Protein AF-A0A8T3WE90-F1 (afdb_monomer_lite)

pLDDT: mean 73.4, std 13.54, range [44.59, 90.19]

Sequence (67 aa):
MKYLLTKGEISELINDSGGGLSGEVYLVKHKDKKYILRKCKNIQRAKKYEFVSSKFEKYGFLPKFLG

Foldseek 3Di:
DVCQVVPWDWDADDDPPPQPPARGWIWTDDPNDTDIDGHHPDPVRVVVVVVVQVVCVVVVNHDDDDD

Radius of gyration: 12.38 Å; chains: 1; bounding box: 25×2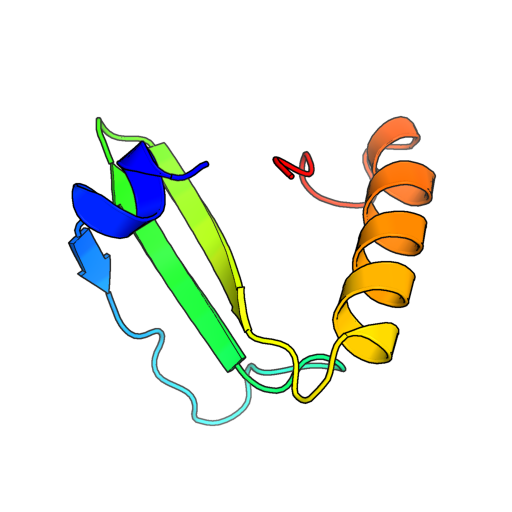9×28 Å

Secondary structure (DSSP, 8-state):
-HHHHHHSEEEEPP-SS--GGGEEEEEEEETTEEEEEEEESSHHHHHHHHHHHHHHHTTTSSPPP--

Structure (mmCIF, N/CA/C/O backbone):
data_AF-A0A8T3WE90-F1
#
_entry.id   AF-A0A8T3WE90-F1
#
loop_
_atom_site.group_PDB
_atom_site.id
_atom_site.type_symbol
_atom_site.label_atom_id
_atom_site.label_alt_id
_atom_site.label_comp_id
_atom_site.label_asym_id
_atom_site.label_entity_id
_atom_site.label_seq_id
_atom_site.pdbx_PDB_ins_code
_atom_site.Cartn_x
_atom_site.Cartn_y
_atom_site.Cartn_z
_atom_site.occupancy
_atom_site.B_iso_or_equiv
_atom_site.auth_seq_id
_atom_site.auth_comp_id
_atom_site.auth_asym_id
_atom_site.auth_atom_id
_atom_site.pdbx_PDB_model_num
ATOM 1 N N . MET A 1 1 ? 3.840 -0.762 10.301 1.00 57.28 1 MET A N 1
ATOM 2 C CA . MET A 1 1 ? 3.249 -1.757 9.375 1.00 57.28 1 MET A CA 1
ATOM 3 C C . MET A 1 1 ? 3.583 -3.233 9.659 1.00 57.28 1 MET A C 1
ATOM 5 O O . MET A 1 1 ? 2.772 -4.088 9.326 1.00 57.28 1 MET A O 1
ATOM 9 N N . LYS A 1 2 ? 4.709 -3.563 10.323 1.00 54.47 2 LYS A N 1
ATOM 10 C CA . LYS A 1 2 ? 5.169 -4.957 10.548 1.00 54.47 2 LYS A CA 1
ATOM 11 C C . LYS A 1 2 ? 4.132 -5.890 11.208 1.00 54.47 2 LYS A C 1
ATOM 13 O O . LYS A 1 2 ? 4.043 -7.041 10.816 1.00 54.47 2 LYS A O 1
ATOM 18 N N . TYR A 1 3 ? 3.318 -5.389 12.145 1.00 57.34 3 TYR A N 1
ATOM 19 C CA . TYR A 1 3 ? 2.267 -6.170 12.823 1.00 57.34 3 TYR A CA 1
ATOM 20 C C . TYR A 1 3 ? 1.023 -6.456 11.964 1.00 57.34 3 TYR A C 1
ATOM 22 O O . TYR A 1 3 ? 0.369 -7.471 12.172 1.00 57.34 3 TYR A O 1
ATOM 30 N N . LEU A 1 4 ? 0.688 -5.581 11.009 1.00 59.31 4 LEU A N 1
ATOM 31 C CA . LEU A 1 4 ? -0.452 -5.774 10.099 1.00 59.31 4 LEU A CA 1
ATOM 32 C C . LEU A 1 4 ? -0.148 -6.853 9.060 1.00 59.31 4 LEU A C 1
ATOM 34 O O . LEU A 1 4 ? -1.012 -7.659 8.744 1.00 59.31 4 LEU A O 1
ATOM 38 N N . LEU A 1 5 ? 1.094 -6.887 8.577 1.00 61.94 5 LEU A N 1
ATOM 39 C CA . LEU A 1 5 ? 1.558 -7.891 7.620 1.00 61.94 5 LEU A CA 1
ATOM 40 C C . LEU A 1 5 ? 1.749 -9.276 8.255 1.00 61.94 5 LEU A C 1
ATOM 42 O O . LEU A 1 5 ? 1.697 -10.267 7.542 1.00 61.94 5 LEU A O 1
ATOM 46 N N . THR A 1 6 ? 1.972 -9.355 9.572 1.00 61.09 6 THR A N 1
ATOM 47 C CA . THR A 1 6 ? 2.160 -10.631 10.286 1.00 61.09 6 THR A CA 1
ATOM 48 C C . THR A 1 6 ? 0.905 -11.161 10.972 1.00 61.09 6 THR A C 1
ATOM 50 O O . THR A 1 6 ? 0.796 -12.368 11.148 1.00 61.09 6 THR A O 1
ATOM 53 N N . LYS A 1 7 ? -0.027 -10.292 11.393 1.00 61.81 7 LYS A N 1
ATOM 54 C CA . LYS A 1 7 ? -1.252 -10.681 12.124 1.00 61.81 7 LYS A CA 1
ATOM 55 C C . LYS A 1 7 ? -2.557 -10.389 11.378 1.00 61.81 7 LYS A C 1
ATOM 57 O O . LYS A 1 7 ? -3.628 -10.663 11.915 1.00 61.81 7 LYS A O 1
ATOM 62 N N . GLY A 1 8 ? -2.499 -9.739 10.219 1.00 61.44 8 GLY A N 1
ATOM 63 C CA . GLY A 1 8 ? -3.672 -9.511 9.381 1.00 61.44 8 GLY A CA 1
ATOM 64 C C . GLY A 1 8 ? -4.028 -10.771 8.603 1.00 61.44 8 GLY A C 1
ATOM 65 O O . GLY A 1 8 ? -3.140 -11.493 8.157 1.00 61.44 8 GLY A O 1
ATOM 66 N N . GLU A 1 9 ? -5.321 -11.015 8.415 1.00 69.06 9 GLU A N 1
ATOM 67 C CA . GLU A 1 9 ? -5.764 -12.015 7.450 1.00 69.06 9 GLU A CA 1
ATOM 68 C C . GLU A 1 9 ? -5.565 -11.413 6.054 1.00 69.06 9 GLU A C 1
ATOM 70 O O . GLU A 1 9 ? -6.201 -10.414 5.690 1.00 69.06 9 GLU A O 1
ATOM 75 N N . ILE A 1 10 ? -4.601 -11.958 5.310 1.00 67.19 10 ILE A N 1
ATOM 76 C CA . ILE A 1 10 ? -4.330 -11.554 3.932 1.00 67.19 10 ILE A CA 1
ATOM 77 C C . ILE A 1 10 ? -5.294 -12.339 3.050 1.00 67.19 10 ILE A C 1
ATOM 79 O O . ILE A 1 10 ? -5.068 -13.509 2.761 1.00 67.19 10 ILE A O 1
ATOM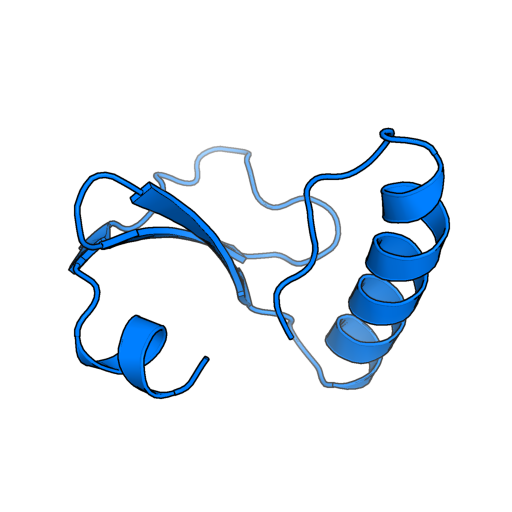 83 N N . SER A 1 11 ? -6.376 -11.690 2.629 1.00 60.91 11 SER A N 1
ATOM 84 C CA . SER A 1 11 ? -7.227 -12.223 1.568 1.00 60.91 11 SER A CA 1
ATOM 85 C C . SER A 1 11 ? -6.637 -11.819 0.220 1.00 60.91 11 SER A C 1
ATOM 87 O O . SER A 1 11 ? -6.446 -10.628 -0.055 1.00 60.91 11 SER A O 1
ATOM 89 N N . GLU A 1 12 ? -6.321 -12.808 -0.611 1.00 57.16 12 GLU A N 1
ATOM 90 C CA . GLU A 1 12 ? -5.901 -12.579 -1.988 1.00 57.16 12 GLU A CA 1
ATOM 91 C C . GLU A 1 12 ? -7.046 -11.892 -2.744 1.00 57.16 12 GLU A C 1
ATOM 93 O O . GLU A 1 12 ? -8.191 -12.350 -2.723 1.00 57.16 12 GLU A O 1
ATOM 98 N N . LEU A 1 13 ? -6.772 -10.730 -3.341 1.00 55.66 13 LEU A N 1
ATOM 99 C CA . LEU A 1 13 ? -7.747 -10.091 -4.216 1.00 55.66 13 LEU A CA 1
ATOM 100 C C . LEU A 1 13 ? -7.653 -10.782 -5.570 1.00 55.66 13 LEU A C 1
ATOM 102 O O . LEU A 1 13 ? -6.616 -10.741 -6.228 1.00 55.66 13 LEU A O 1
ATOM 106 N N . ILE A 1 14 ? -8.767 -11.405 -5.942 1.00 49.69 14 ILE A N 1
ATOM 107 C CA . ILE A 1 14 ? -9.020 -12.039 -7.233 1.00 49.69 14 ILE A CA 1
ATOM 108 C C . ILE A 1 14 ? -8.567 -11.087 -8.341 1.00 49.69 14 ILE A C 1
ATOM 110 O O . ILE A 1 14 ? -9.059 -9.960 -8.449 1.00 49.69 14 ILE A O 1
ATOM 114 N N . ASN A 1 15 ? -7.603 -11.529 -9.142 1.00 44.59 15 ASN A N 1
ATOM 115 C CA . ASN A 1 15 ? -7.039 -10.729 -10.211 1.00 44.59 15 ASN A CA 1
ATOM 116 C C . ASN A 1 15 ? -7.473 -11.302 -11.557 1.00 44.59 15 ASN A C 1
ATOM 118 O O . ASN A 1 15 ? -6.777 -12.148 -12.101 1.00 44.59 15 ASN A O 1
ATOM 122 N N . ASP A 1 16 ? -8.579 -10.795 -12.102 1.00 46.47 16 ASP A N 1
ATOM 123 C CA . ASP A 1 16 ? -8.839 -10.926 -13.542 1.00 46.47 16 ASP A CA 1
ATOM 124 C C . ASP A 1 16 ? -8.471 -9.649 -14.315 1.00 46.47 16 ASP A C 1
ATOM 126 O O . ASP A 1 16 ? -8.310 -9.700 -15.531 1.00 46.47 16 ASP A O 1
ATOM 130 N N . SER A 1 17 ? -8.284 -8.486 -13.664 1.00 48.09 17 SER A N 1
ATOM 131 C CA . SER A 1 17 ? -7.928 -7.221 -14.357 1.00 48.09 17 SER A CA 1
ATOM 132 C C . SER A 1 17 ? -7.378 -6.081 -13.460 1.00 48.09 17 SER A C 1
ATOM 134 O O . SER A 1 17 ? -7.279 -4.936 -13.900 1.00 48.09 17 SER A O 1
ATOM 136 N N . GLY A 1 18 ? -7.045 -6.317 -12.186 1.00 49.38 18 GLY A N 1
ATOM 137 C CA . GLY A 1 18 ? -7.063 -5.280 -11.136 1.00 49.38 18 GLY A CA 1
ATOM 138 C C . GLY A 1 18 ? -5.717 -4.848 -10.537 1.00 49.38 18 GLY A C 1
ATOM 139 O O . GLY A 1 18 ? -5.648 -4.602 -9.337 1.00 49.38 18 GLY A O 1
ATOM 140 N N . GLY A 1 19 ? -4.631 -4.769 -11.315 1.00 51.88 19 GLY A N 1
ATOM 141 C CA . GLY A 1 19 ? -3.275 -4.529 -10.779 1.00 51.88 19 GLY A CA 1
ATOM 142 C C . GLY A 1 19 ? -2.668 -3.133 -10.985 1.00 51.88 19 GLY A C 1
ATOM 143 O O . GLY A 1 19 ? -1.667 -2.809 -10.337 1.00 51.88 19 GLY A O 1
ATOM 144 N N . GLY A 1 20 ? -3.228 -2.300 -11.872 1.00 58.66 20 GLY A N 1
ATOM 145 C CA . GLY A 1 20 ? -2.665 -0.989 -12.240 1.00 58.66 20 GLY A CA 1
ATOM 146 C C . GLY A 1 20 ? -1.133 -0.977 -12.454 1.00 58.66 20 GLY A C 1
ATOM 147 O O . GLY A 1 20 ? -0.513 -1.981 -12.790 1.00 58.66 20 GLY A O 1
ATOM 148 N N . LEU A 1 21 ? -0.487 0.170 -12.211 1.00 53.16 21 LEU A N 1
ATOM 149 C CA . LEU A 1 21 ? 0.968 0.383 -12.370 1.00 53.16 21 LEU A CA 1
ATOM 150 C C . LEU A 1 21 ? 1.876 -0.483 -11.456 1.00 53.16 21 LEU A C 1
ATOM 152 O O . LEU A 1 21 ? 3.092 -0.538 -11.681 1.00 53.16 21 LEU A O 1
ATOM 156 N N . SER A 1 22 ? 1.331 -1.136 -10.420 1.00 55.66 22 SER A N 1
ATOM 157 C CA . SER A 1 22 ? 2.101 -1.847 -9.382 1.00 55.66 22 SER A CA 1
ATOM 158 C C . SER A 1 22 ? 2.126 -3.371 -9.533 1.00 55.66 22 SER A C 1
ATOM 160 O O . SER A 1 22 ? 3.114 -3.972 -9.122 1.00 55.66 22 SER A O 1
ATOM 162 N N . GLY A 1 23 ? 1.125 -3.976 -10.182 1.00 57.56 23 GLY A N 1
ATOM 163 C CA . GLY A 1 23 ? 1.117 -5.396 -10.559 1.00 57.56 23 GLY A CA 1
ATOM 164 C C . GLY A 1 23 ? 0.359 -6.324 -9.609 1.00 57.56 23 GLY A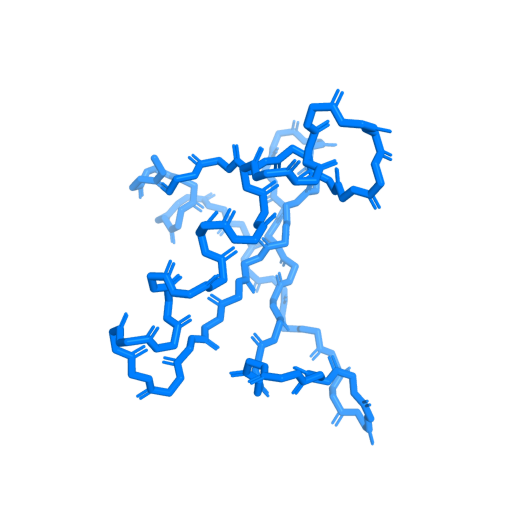 C 1
ATOM 165 O O . GLY A 1 23 ? -0.308 -7.227 -10.093 1.00 57.56 23 GLY A O 1
ATOM 166 N N . GLU A 1 24 ? 0.370 -6.089 -8.295 1.00 61.00 24 GLU A N 1
ATOM 167 C CA . GLU A 1 24 ? -0.361 -6.935 -7.336 1.00 61.00 24 GLU A CA 1
ATOM 168 C C . GLU A 1 24 ? -0.955 -6.082 -6.203 1.00 61.00 24 GLU A C 1
ATOM 170 O O . GLU A 1 24 ? -0.277 -5.225 -5.620 1.00 61.00 24 GLU A O 1
ATOM 175 N N . VAL A 1 25 ? -2.234 -6.308 -5.900 1.00 69.25 25 VAL A N 1
ATOM 176 C CA . VAL A 1 25 ? -2.985 -5.628 -4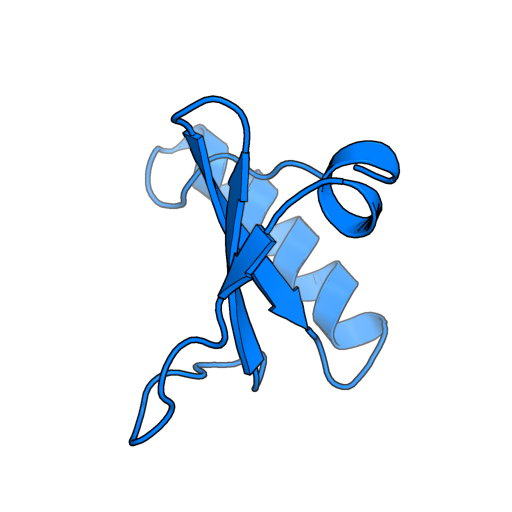.840 1.00 69.25 25 VAL A CA 1
ATOM 177 C C . VAL A 1 25 ? -3.609 -6.703 -3.959 1.00 69.25 25 VAL A C 1
ATOM 179 O O . VAL A 1 25 ? -4.275 -7.585 -4.475 1.00 69.25 25 VAL A O 1
ATOM 182 N N . TYR A 1 26 ? -3.410 -6.629 -2.648 1.00 72.81 26 TYR A N 1
ATOM 183 C CA . TYR A 1 26 ? -3.971 -7.554 -1.663 1.00 72.81 26 TYR A CA 1
ATOM 184 C C . TYR A 1 26 ? -4.854 -6.787 -0.684 1.00 72.81 26 TYR A C 1
ATOM 186 O O . TYR A 1 26 ? -4.530 -5.661 -0.292 1.00 72.81 26 TYR A O 1
ATOM 194 N N . LEU A 1 27 ? -5.958 -7.404 -0.264 1.00 76.94 27 LEU A N 1
ATOM 195 C CA . LEU A 1 27 ? -6.807 -6.863 0.787 1.00 76.94 27 LEU A CA 1
ATOM 196 C C . LEU A 1 27 ? -6.396 -7.502 2.109 1.00 76.94 27 LEU A C 1
ATOM 198 O O . LEU A 1 27 ? -6.534 -8.708 2.294 1.00 76.94 27 LEU A O 1
ATOM 202 N N . VAL A 1 28 ? -5.925 -6.687 3.045 1.00 80.00 28 VAL A N 1
ATOM 203 C CA . VAL A 1 28 ? -5.604 -7.133 4.401 1.00 80.00 28 VAL A CA 1
ATOM 204 C C . VAL A 1 28 ? -6.725 -6.686 5.329 1.00 80.00 28 VAL A C 1
ATOM 206 O O . VAL A 1 28 ? -7.060 -5.500 5.375 1.00 80.00 28 VAL A O 1
ATOM 209 N N . LYS A 1 29 ? -7.320 -7.621 6.072 1.00 79.25 29 LYS A N 1
ATOM 210 C CA . LYS A 1 29 ? -8.335 -7.321 7.091 1.00 79.25 29 LYS A CA 1
ATOM 211 C C . LYS A 1 29 ? -7.722 -7.457 8.481 1.00 79.25 29 LYS A C 1
ATOM 213 O O . LYS A 1 29 ? -7.071 -8.452 8.792 1.00 79.25 29 LYS A O 1
ATOM 218 N N . HIS A 1 30 ? -7.917 -6.449 9.328 1.00 79.75 30 HIS A N 1
ATOM 219 C CA . HIS A 1 30 ? -7.474 -6.495 10.721 1.00 79.75 30 HIS A CA 1
ATOM 220 C C . HIS A 1 30 ? -8.340 -5.590 11.601 1.00 79.75 30 HIS A C 1
ATOM 222 O O . HIS A 1 30 ? -8.451 -4.399 11.314 1.00 79.75 30 HIS A O 1
ATOM 228 N N . LYS A 1 31 ? -8.902 -6.137 12.693 1.00 78.56 31 LYS A N 1
ATOM 229 C CA . LYS A 1 31 ? -9.714 -5.396 13.684 1.00 78.56 31 LYS A CA 1
ATOM 230 C C . LYS A 1 31 ? -10.780 -4.505 13.025 1.00 78.56 31 LYS A C 1
ATOM 232 O O . LYS A 1 31 ? -10.760 -3.287 13.192 1.00 78.56 31 LYS A O 1
ATOM 237 N N . ASP A 1 32 ? -11.611 -5.115 12.179 1.00 80.81 32 ASP A N 1
ATOM 238 C CA . ASP A 1 32 ? -12.692 -4.478 11.402 1.00 80.81 32 ASP A CA 1
ATOM 239 C C . ASP A 1 32 ? -12.263 -3.403 10.392 1.00 80.81 32 ASP A C 1
ATOM 241 O O . ASP A 1 32 ? -13.093 -2.804 9.707 1.00 80.81 32 ASP A O 1
ATOM 245 N N . LYS A 1 33 ? -10.956 -3.186 10.223 1.00 81.38 33 LYS A N 1
ATOM 246 C CA . LYS A 1 33 ? -10.402 -2.282 9.217 1.00 81.38 33 LYS A CA 1
ATOM 247 C C . LYS A 1 33 ? -9.904 -3.065 8.010 1.00 81.38 33 LYS A C 1
ATOM 249 O O . LYS A 1 33 ? -9.318 -4.143 8.130 1.00 81.38 33 LYS A O 1
ATOM 254 N N . LYS A 1 34 ? -10.141 -2.489 6.833 1.00 82.81 34 LYS A N 1
ATOM 255 C CA . LYS A 1 34 ? -9.675 -2.990 5.539 1.00 82.81 34 LYS A CA 1
ATOM 256 C C . LYS A 1 34 ? -8.485 -2.157 5.081 1.00 82.81 34 LYS A C 1
ATOM 258 O O . LYS A 1 34 ? -8.536 -0.930 5.115 1.00 82.81 34 LYS A O 1
ATOM 263 N N . TYR A 1 35 ? -7.438 -2.832 4.636 1.00 83.12 35 TYR A N 1
ATOM 264 C CA . TYR A 1 35 ? -6.196 -2.233 4.175 1.00 83.12 35 TYR A CA 1
ATOM 265 C C . TYR A 1 35 ? -5.863 -2.749 2.785 1.00 83.12 35 TYR A C 1
ATOM 267 O O . TYR A 1 35 ? -6.105 -3.913 2.473 1.00 83.12 35 TYR A O 1
ATOM 275 N N . ILE A 1 36 ? -5.272 -1.887 1.965 1.00 81.00 36 ILE A N 1
ATOM 276 C CA . ILE A 1 36 ? -4.782 -2.261 0.644 1.00 81.00 36 ILE A CA 1
ATOM 277 C C . ILE A 1 36 ? -3.266 -2.385 0.728 1.00 81.00 36 ILE A C 1
ATOM 279 O O . ILE A 1 36 ? -2.568 -1.397 0.948 1.00 81.00 36 ILE A O 1
ATOM 283 N N . LEU A 1 37 ? -2.763 -3.599 0.539 1.00 80.19 37 LEU A N 1
ATOM 284 C CA . LEU A 1 37 ? -1.342 -3.868 0.402 1.00 80.19 37 LEU A CA 1
ATOM 285 C C . LEU A 1 37 ? -0.998 -3.936 -1.083 1.00 80.19 37 LEU A C 1
ATOM 287 O O . LEU A 1 37 ? -1.575 -4.723 -1.824 1.00 80.19 37 LEU A O 1
ATOM 291 N N . ARG A 1 38 ? -0.041 -3.123 -1.527 1.00 79.50 38 ARG A N 1
ATOM 292 C CA . ARG A 1 38 ? 0.455 -3.159 -2.906 1.00 79.50 38 ARG A CA 1
ATOM 293 C C . ARG A 1 38 ? 1.861 -3.717 -2.928 1.00 79.50 38 ARG A C 1
ATOM 295 O O . ARG A 1 38 ? 2.766 -3.131 -2.335 1.00 79.50 38 ARG A O 1
ATOM 302 N N . LYS A 1 39 ? 2.054 -4.814 -3.651 1.00 76.44 39 LYS A N 1
ATOM 303 C CA . LYS A 1 39 ? 3.387 -5.361 -3.892 1.00 76.44 39 LYS A CA 1
ATOM 304 C C . LYS A 1 39 ? 3.911 -4.777 -5.196 1.00 76.44 39 LYS A C 1
ATOM 306 O O . LYS A 1 39 ? 3.219 -4.747 -6.208 1.00 76.44 39 LYS A O 1
ATOM 311 N N . CYS A 1 40 ? 5.118 -4.225 -5.140 1.00 76.56 40 CYS A N 1
ATOM 312 C CA . CYS A 1 40 ? 5.762 -3.586 -6.281 1.00 76.56 40 CYS A CA 1
ATOM 313 C C . CYS A 1 40 ? 6.871 -4.486 -6.823 1.00 76.56 40 CYS A C 1
ATOM 315 O O . CYS A 1 40 ? 7.641 -5.049 -6.049 1.00 76.56 40 CYS A O 1
ATOM 317 N N . LYS A 1 41 ? 7.016 -4.540 -8.153 1.00 76.44 41 LYS A N 1
ATOM 318 C CA . LYS A 1 41 ? 8.075 -5.315 -8.830 1.00 76.44 41 LYS A CA 1
ATOM 319 C C . LYS A 1 41 ? 9.495 -4.952 -8.370 1.00 76.44 41 LYS A C 1
ATOM 321 O O . LYS A 1 41 ? 10.379 -5.798 -8.388 1.00 76.44 41 LYS A O 1
ATOM 326 N N . ASN A 1 42 ? 9.738 -3.690 -8.015 1.00 82.19 42 ASN A N 1
ATOM 327 C CA . ASN A 1 42 ? 11.038 -3.227 -7.534 1.00 82.19 42 ASN A CA 1
ATOM 328 C C . ASN A 1 42 ? 10.903 -2.028 -6.578 1.00 82.19 42 ASN A C 1
ATOM 330 O O . ASN A 1 42 ? 9.844 -1.399 -6.477 1.00 82.19 42 ASN A O 1
ATOM 334 N N . ILE A 1 43 ? 12.006 -1.700 -5.898 1.00 85.12 43 ILE A N 1
ATOM 335 C CA . ILE A 1 43 ? 12.063 -0.623 -4.899 1.00 85.12 43 ILE A CA 1
ATOM 336 C C . ILE A 1 43 ? 11.827 0.772 -5.500 1.00 85.12 43 ILE A C 1
ATOM 338 O O . ILE A 1 43 ? 11.226 1.626 -4.857 1.00 85.12 43 ILE A O 1
ATOM 342 N N . GLN A 1 44 ? 12.243 1.008 -6.749 1.00 87.31 44 GLN A N 1
ATOM 343 C CA . GLN A 1 44 ? 12.011 2.275 -7.461 1.00 87.31 44 GLN A CA 1
ATOM 344 C C . GLN A 1 44 ? 10.504 2.496 -7.699 1.00 87.31 44 GLN A C 1
ATOM 346 O O . GLN A 1 44 ? 9.983 3.582 -7.452 1.00 87.31 44 GLN A O 1
ATOM 351 N N . ARG A 1 45 ? 9.814 1.412 -8.084 1.00 82.25 45 ARG A N 1
ATOM 352 C CA . ARG A 1 45 ? 8.369 1.140 -8.012 1.00 82.25 45 ARG A CA 1
ATOM 353 C C . ARG A 1 45 ? 7.727 1.725 -6.760 1.00 82.25 45 ARG A C 1
ATOM 355 O O . ARG A 1 45 ? 6.919 2.653 -6.812 1.00 82.25 45 ARG A O 1
ATOM 362 N N . ALA A 1 46 ? 8.138 1.141 -5.639 1.00 83.94 46 ALA A N 1
ATOM 363 C CA . ALA A 1 46 ? 7.605 1.441 -4.320 1.00 83.94 46 ALA A CA 1
ATOM 364 C C . ALA A 1 46 ? 7.816 2.914 -3.949 1.00 83.94 46 ALA A C 1
ATOM 366 O O . ALA A 1 46 ? 6.848 3.594 -3.630 1.00 83.94 46 ALA A O 1
ATOM 367 N N . LYS A 1 47 ? 9.038 3.440 -4.115 1.00 87.06 47 LYS A N 1
ATOM 368 C CA . LYS A 1 47 ? 9.362 4.847 -3.820 1.00 87.06 47 LYS A CA 1
ATOM 369 C C . LYS A 1 47 ? 8.554 5.836 -4.663 1.00 87.06 47 LYS A C 1
ATOM 371 O O . LYS A 1 47 ? 8.091 6.854 -4.157 1.00 87.06 47 LYS A O 1
ATOM 376 N N . LYS A 1 48 ? 8.352 5.547 -5.955 1.00 87.06 48 LYS A N 1
ATOM 377 C CA . LYS A 1 48 ? 7.512 6.387 -6.824 1.00 87.06 48 LYS A CA 1
ATOM 378 C C . LYS A 1 48 ? 6.056 6.379 -6.355 1.00 87.06 48 LYS A C 1
ATOM 380 O O . LYS A 1 48 ? 5.421 7.430 -6.340 1.00 87.06 48 LYS A O 1
ATOM 385 N N . TYR A 1 49 ? 5.531 5.213 -5.982 1.00 84.31 49 TYR A N 1
ATOM 386 C CA . TYR A 1 49 ? 4.162 5.089 -5.483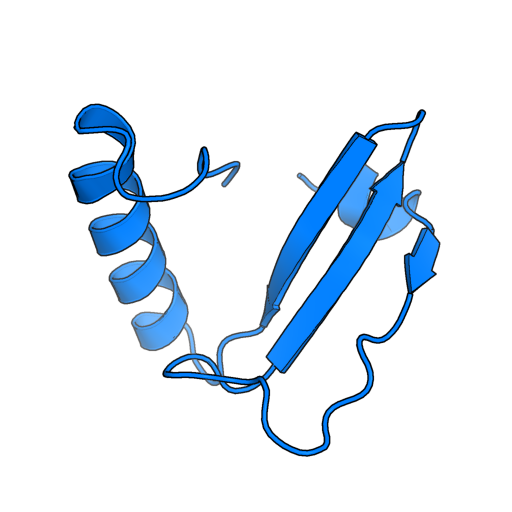 1.00 84.31 49 TYR A CA 1
ATOM 387 C C . TYR A 1 49 ? 3.975 5.785 -4.130 1.00 84.31 49 TYR A C 1
ATOM 389 O O . TYR A 1 49 ? 2.973 6.467 -3.943 1.00 84.31 49 TYR A O 1
ATOM 397 N N . GLU A 1 50 ? 4.942 5.657 -3.222 1.00 87.38 50 GLU A N 1
ATOM 398 C CA . GLU A 1 50 ? 4.993 6.376 -1.947 1.00 87.38 50 GLU A CA 1
ATOM 399 C C . GLU A 1 50 ? 4.931 7.890 -2.176 1.00 87.38 50 GLU A C 1
ATOM 401 O O . GLU A 1 50 ? 4.020 8.548 -1.681 1.00 87.38 50 GLU A O 1
ATOM 406 N N . PHE A 1 51 ? 5.804 8.429 -3.037 1.00 89.31 51 PHE A N 1
ATOM 407 C CA . PHE A 1 51 ? 5.812 9.855 -3.369 1.00 89.31 51 PHE A CA 1
ATOM 408 C C . PHE A 1 51 ? 4.465 10.346 -3.921 1.00 89.31 51 PHE A C 1
ATOM 410 O O . PHE A 1 51 ? 3.948 11.381 -3.497 1.00 89.31 51 PHE A O 1
ATOM 417 N N . VAL A 1 52 ? 3.883 9.605 -4.870 1.00 87.69 52 VAL A N 1
ATOM 418 C CA . VAL A 1 52 ? 2.571 9.930 -5.446 1.00 87.69 52 VAL A CA 1
ATOM 419 C C . VAL A 1 52 ? 1.491 9.864 -4.363 1.00 87.69 52 VAL A C 1
ATOM 421 O O . VAL A 1 52 ? 0.726 10.812 -4.213 1.00 87.69 52 VAL A O 1
ATOM 424 N N . SER A 1 53 ? 1.462 8.799 -3.565 1.00 87.50 53 SER A N 1
ATOM 425 C CA . SER A 1 53 ? 0.457 8.610 -2.515 1.00 87.50 53 SER A CA 1
ATOM 426 C C . SER A 1 53 ? 0.486 9.752 -1.509 1.00 87.50 53 SER A C 1
ATOM 428 O O . SER A 1 53 ? -0.538 10.396 -1.313 1.00 87.50 53 SER A O 1
ATOM 430 N N . SER A 1 54 ? 1.658 10.108 -0.978 1.00 86.44 54 SER A N 1
ATOM 431 C CA . SER A 1 54 ? 1.791 11.227 -0.039 1.00 86.44 54 SER A CA 1
ATOM 432 C C . SER A 1 54 ? 1.420 12.577 -0.663 1.00 86.44 54 SER A C 1
ATOM 434 O O . SER A 1 54 ? 0.803 13.420 -0.012 1.00 86.44 54 SER A O 1
ATOM 436 N N . LYS A 1 55 ? 1.760 12.804 -1.941 1.00 88.94 55 LYS A N 1
ATOM 437 C CA . LYS A 1 55 ? 1.453 14.068 -2.630 1.00 88.94 55 LYS A CA 1
ATOM 438 C C . LYS A 1 55 ? -0.041 14.253 -2.900 1.00 88.94 55 LYS A C 1
ATOM 440 O O . LYS A 1 55 ? -0.494 15.395 -2.903 1.00 88.94 55 LYS A O 1
ATOM 445 N N . PHE A 1 56 ? -0.781 13.176 -3.153 1.00 86.94 56 PHE A N 1
ATOM 446 C CA . PHE A 1 56 ? -2.212 13.227 -3.472 1.00 86.94 56 PHE A CA 1
ATOM 447 C C . PHE A 1 56 ? -3.125 12.941 -2.270 1.00 86.94 56 PHE A C 1
ATOM 449 O O . PHE A 1 56 ? -4.275 13.379 -2.285 1.00 86.94 56 PHE A O 1
ATOM 456 N N . GLU A 1 57 ? -2.620 12.300 -1.209 1.00 87.00 57 GLU A N 1
ATOM 457 C CA . GLU A 1 57 ? -3.330 12.117 0.067 1.00 87.00 57 GLU A CA 1
ATOM 458 C C . GLU A 1 57 ? -3.769 13.464 0.652 1.00 87.00 57 GLU A C 1
ATOM 460 O O . GLU A 1 57 ? -4.924 13.623 1.039 1.00 87.00 57 GLU A O 1
ATOM 465 N N . LYS A 1 58 ? -2.887 14.474 0.633 1.00 86.75 58 LYS A N 1
ATOM 466 C CA . LYS A 1 58 ? -3.201 15.820 1.149 1.00 86.75 58 LYS A CA 1
ATOM 467 C C . LYS A 1 58 ? -4.345 16.530 0.414 1.00 86.75 58 LYS A C 1
ATOM 469 O O . LYS A 1 58 ? -4.884 17.497 0.938 1.00 86.75 58 LYS A O 1
ATOM 474 N N . TYR A 1 59 ? -4.696 16.076 -0.789 1.00 90.19 59 TYR A N 1
ATOM 475 C CA . TYR A 1 59 ? -5.818 16.601 -1.572 1.00 90.19 59 TYR A CA 1
ATOM 476 C C . TYR A 1 59 ? -7.069 15.713 -1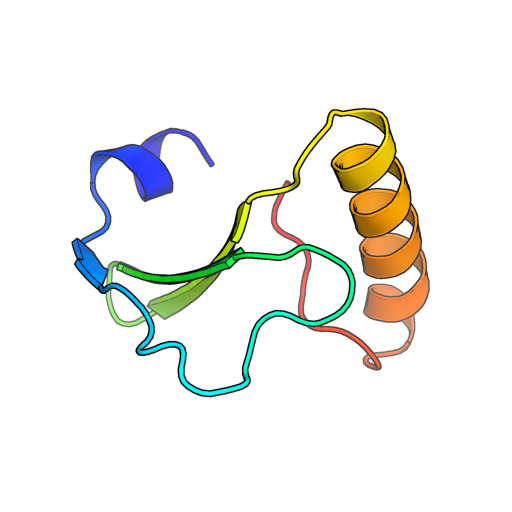.479 1.00 90.19 59 TYR A C 1
ATOM 478 O O . TYR A 1 59 ? -8.041 15.966 -2.181 1.00 90.19 59 TYR A O 1
ATOM 486 N N . GLY A 1 60 ? -7.042 14.643 -0.674 1.00 85.50 60 GLY A N 1
ATOM 487 C CA . GLY A 1 60 ? -8.131 13.666 -0.586 1.00 85.50 60 GLY A CA 1
ATOM 488 C C . GLY A 1 60 ? -8.333 12.830 -1.855 1.00 85.50 60 GLY A C 1
ATOM 489 O O . GLY A 1 60 ? -9.319 12.108 -1.958 1.00 85.50 60 GLY A O 1
ATOM 490 N N . PHE A 1 61 ? -7.416 12.914 -2.826 1.00 85.31 61 PHE A N 1
ATOM 491 C CA . PHE A 1 61 ? -7.542 12.228 -4.114 1.00 85.31 61 PHE A CA 1
ATOM 492 C C . PHE A 1 61 ? -7.129 10.752 -4.035 1.00 85.31 61 PHE A C 1
ATOM 494 O O . PHE A 1 61 ? -7.653 9.917 -4.769 1.00 85.31 61 PHE A O 1
ATOM 501 N N . LEU A 1 62 ? -6.192 10.421 -3.139 1.00 83.31 62 LEU A N 1
ATOM 502 C CA . LEU A 1 62 ? -5.777 9.046 -2.859 1.00 83.31 62 LEU A CA 1
ATOM 503 C C . LEU A 1 62 ? -6.056 8.665 -1.398 1.00 83.31 62 LEU A C 1
ATOM 505 O O . LEU A 1 62 ? -6.062 9.540 -0.530 1.00 83.31 62 LEU A O 1
ATOM 509 N N . PRO A 1 63 ? -6.256 7.363 -1.108 1.00 83.06 63 PRO A N 1
ATOM 510 C CA . PRO A 1 63 ? -6.384 6.874 0.259 1.00 83.06 63 PRO A CA 1
ATOM 511 C C . PRO A 1 63 ? -5.159 7.215 1.108 1.00 83.06 63 PRO A C 1
ATOM 513 O O . PRO A 1 63 ? -4.043 7.301 0.593 1.00 83.06 63 PRO A O 1
ATOM 516 N N . LYS A 1 64 ? -5.372 7.304 2.424 1.00 86.31 64 LYS A N 1
ATOM 517 C CA . LYS A 1 64 ? -4.303 7.491 3.406 1.00 86.31 64 LYS A CA 1
ATOM 518 C C . LYS A 1 64 ? -3.196 6.452 3.229 1.00 86.31 64 LYS A C 1
ATOM 520 O O . LYS A 1 64 ? -3.455 5.247 3.308 1.00 86.31 64 LYS A O 1
ATOM 525 N N . PHE A 1 65 ? -1.970 6.921 3.033 1.00 85.44 65 PHE A N 1
ATOM 526 C CA . PHE A 1 65 ? -0.798 6.066 2.937 1.00 85.44 65 PHE A CA 1
ATOM 527 C C . PHE A 1 65 ? -0.300 5.690 4.341 1.00 85.44 65 PHE A C 1
ATOM 529 O O . PHE A 1 65 ? -0.296 6.514 5.254 1.00 85.44 65 PHE A O 1
ATOM 536 N N . LEU A 1 66 ? 0.074 4.422 4.543 1.00 82.75 66 LEU A N 1
ATOM 537 C CA . LEU A 1 66 ? 0.397 3.883 5.875 1.00 82.75 66 LEU A CA 1
ATOM 538 C C . LEU A 1 66 ? 1.872 3.512 6.091 1.00 82.75 66 LEU A C 1
ATOM 540 O O . LEU A 1 66 ? 2.217 3.168 7.224 1.00 82.75 66 LEU A O 1
ATOM 544 N N . GLY A 1 67 ? 2.721 3.628 5.062 1.00 73.06 67 GLY A N 1
ATOM 545 C CA . GLY A 1 67 ? 4.174 3.419 5.162 1.00 73.06 67 GLY A CA 1
ATOM 546 C C . GLY A 1 67 ? 4.604 1.968 5.067 1.00 73.06 67 GLY A C 1
ATOM 547 O O . GLY A 1 67 ? 4.767 1.327 6.136 1.00 73.06 67 GLY A O 1
#